Protein AF-A0A0L0F8F7-F1 (afdb_monomer_lite)

Organism: NCBI:txid667725

pLDDT: mean 94.09, std 8.2, range [49.75, 98.44]

InterPro domains:
  IPR011050 Pectin lyase fold/virulence factor [SSF51126] (5-75)

Structure (mmCIF, N/CA/C/O backbone):
data_AF-A0A0L0F8F7-F1
#
_entry.id   AF-A0A0L0F8F7-F1
#
loop_
_atom_site.group_PDB
_atom_site.id
_atom_site.type_symbol
_atom_site.label_atom_id
_atom_site.label_alt_id
_atom_site.label_comp_id
_atom_site.label_asym_id
_at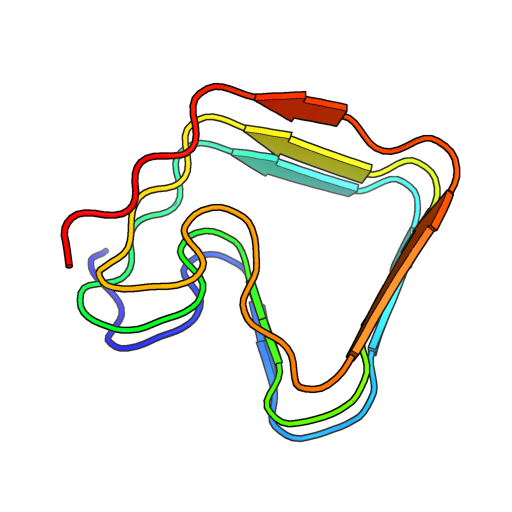om_site.label_entity_id
_atom_site.label_seq_id
_atom_site.pdbx_PDB_ins_code
_atom_site.Cartn_x
_atom_site.Cartn_y
_atom_site.Cartn_z
_atom_site.occupancy
_atom_site.B_iso_or_equiv
_atom_site.auth_seq_id
_atom_site.auth_comp_id
_atom_site.auth_asym_id
_atom_site.auth_atom_id
_atom_site.pdbx_PDB_model_num
ATOM 1 N N . SER A 1 1 ? 3.805 14.270 -9.832 1.00 49.75 1 SER A N 1
ATOM 2 C CA . SER A 1 1 ? 5.154 13.674 -9.854 1.00 49.75 1 SER A CA 1
ATOM 3 C C . SER A 1 1 ? 4.988 12.180 -10.054 1.00 49.75 1 SER A C 1
ATOM 5 O O . SER A 1 1 ? 4.097 11.624 -9.429 1.00 49.75 1 SER A O 1
ATOM 7 N N . GLN A 1 2 ? 5.721 11.557 -10.975 1.00 55.69 2 GLN A N 1
ATOM 8 C CA . GLN A 1 2 ? 5.670 10.109 -11.201 1.00 55.69 2 GLN A CA 1
ATOM 9 C C . GLN A 1 2 ? 6.850 9.514 -10.422 1.00 55.69 2 GLN A C 1
ATOM 11 O O . GLN A 1 2 ? 7.994 9.779 -10.783 1.00 55.69 2 GLN A O 1
ATOM 16 N N . THR A 1 3 ? 6.598 8.819 -9.311 1.00 73.62 3 THR A N 1
ATOM 17 C CA . THR A 1 3 ? 7.659 8.167 -8.520 1.00 73.62 3 THR A CA 1
ATOM 18 C C . THR A 1 3 ? 7.915 6.760 -9.058 1.00 73.62 3 THR A C 1
ATOM 20 O O . THR A 1 3 ? 7.019 6.158 -9.649 1.00 73.62 3 THR A O 1
ATOM 23 N N . CYS A 1 4 ? 9.125 6.213 -8.884 1.00 84.50 4 CYS A N 1
ATOM 24 C CA . CYS A 1 4 ? 9.357 4.804 -9.230 1.00 84.50 4 CYS A CA 1
ATOM 25 C C . CYS A 1 4 ? 8.480 3.884 -8.371 1.00 84.50 4 CYS A C 1
ATOM 27 O O . CYS A 1 4 ? 7.824 3.006 -8.910 1.00 84.50 4 CYS A O 1
ATOM 29 N N . ASN A 1 5 ? 8.407 4.123 -7.062 1.00 89.31 5 ASN A N 1
ATOM 30 C CA . ASN A 1 5 ? 7.567 3.377 -6.127 1.00 89.31 5 ASN A CA 1
ATOM 31 C C . ASN A 1 5 ? 6.981 4.341 -5.093 1.00 89.31 5 ASN A C 1
ATOM 33 O O . ASN A 1 5 ? 7.659 5.307 -4.745 1.00 89.31 5 ASN A O 1
ATOM 37 N N . GLY A 1 6 ? 5.783 4.057 -4.574 1.00 81.69 6 GLY A N 1
ATOM 38 C CA . GLY A 1 6 ? 5.192 4.823 -3.474 1.00 81.69 6 GLY A CA 1
ATOM 39 C C . GLY A 1 6 ? 4.854 6.255 -3.879 1.00 81.69 6 GLY A C 1
ATOM 40 O O . GLY A 1 6 ? 5.705 7.140 -3.817 1.00 81.69 6 GLY A O 1
ATOM 41 N N . GLY A 1 7 ? 3.627 6.520 -4.320 1.00 83.25 7 GLY A N 1
ATOM 42 C CA . GLY A 1 7 ? 3.233 7.889 -4.671 1.00 83.25 7 GLY A CA 1
ATOM 43 C C . GLY A 1 7 ? 2.914 8.774 -3.457 1.00 83.25 7 GLY A C 1
ATOM 44 O O . GLY A 1 7 ? 3.041 9.991 -3.557 1.00 83.25 7 GLY A O 1
ATOM 45 N N . GLY A 1 8 ? 2.563 8.170 -2.316 1.00 87.81 8 GLY A N 1
ATOM 46 C CA . GLY A 1 8 ? 2.368 8.834 -1.023 1.00 87.81 8 GLY A CA 1
ATOM 47 C C . GLY A 1 8 ? 3.395 8.419 0.036 1.00 87.81 8 GLY A C 1
ATOM 48 O O . GLY A 1 8 ? 4.031 9.280 0.637 1.00 87.81 8 GLY A O 1
ATOM 49 N N . ILE A 1 9 ? 3.590 7.111 0.251 1.00 90.25 9 ILE A N 1
ATOM 50 C CA . ILE A 1 9 ? 4.593 6.574 1.194 1.00 90.25 9 ILE A CA 1
ATOM 51 C C . ILE A 1 9 ? 5.536 5.613 0.476 1.00 90.25 9 ILE A C 1
ATOM 53 O O . ILE A 1 9 ? 5.092 4.736 -0.263 1.00 90.25 9 ILE A O 1
ATOM 57 N N . TYR A 1 10 ? 6.831 5.755 0.755 1.00 94.38 10 TYR A N 1
ATOM 58 C CA . TYR A 1 10 ? 7.873 4.791 0.422 1.00 94.38 10 TYR A CA 1
ATOM 59 C C . TYR A 1 10 ? 8.645 4.442 1.696 1.00 94.38 10 TYR A C 1
ATOM 61 O O . TYR A 1 10 ? 9.222 5.326 2.331 1.00 94.38 10 TYR A O 1
ATOM 69 N N . THR A 1 11 ? 8.666 3.167 2.073 1.00 93.81 11 THR A N 1
ATOM 70 C CA . THR A 1 11 ? 9.467 2.679 3.201 1.00 93.81 11 THR A CA 1
ATOM 71 C C . THR A 1 11 ? 9.890 1.227 2.994 1.00 93.81 11 THR A C 1
ATOM 73 O O . THR A 1 11 ? 9.228 0.463 2.296 1.00 93.81 11 THR A O 1
ATOM 76 N N . VAL A 1 12 ? 10.998 0.843 3.623 1.00 96.44 12 VAL A N 1
ATOM 77 C CA . VAL A 1 12 ? 11.512 -0.537 3.631 1.00 96.44 12 VAL A CA 1
ATOM 78 C C . VAL A 1 12 ? 11.270 -1.251 4.968 1.00 96.44 12 VAL A C 1
ATOM 80 O O . VAL A 1 12 ? 11.568 -2.431 5.112 1.00 96.44 12 VAL A O 1
ATOM 83 N N . SER A 1 13 ? 10.707 -0.540 5.947 1.00 97.69 13 SER A N 1
ATOM 84 C CA . SER A 1 13 ? 10.409 -1.044 7.291 1.00 97.69 13 SER A CA 1
ATOM 85 C C . SER A 1 13 ? 8.910 -1.251 7.491 1.00 97.69 13 SER A C 1
ATOM 87 O O . SER A 1 13 ? 8.100 -0.755 6.706 1.00 97.69 13 SER A O 1
ATOM 89 N N . ASN A 1 14 ? 8.540 -1.948 8.571 1.00 97.75 14 ASN A N 1
ATOM 90 C CA . ASN A 1 14 ? 7.138 -2.087 8.966 1.00 97.75 14 ASN A CA 1
ATOM 91 C C . ASN A 1 14 ? 6.494 -0.714 9.176 1.00 97.75 14 ASN A C 1
ATOM 93 O O . ASN A 1 14 ? 7.132 0.204 9.702 1.00 97.75 14 ASN A O 1
ATOM 97 N N . VAL A 1 15 ? 5.223 -0.591 8.800 1.00 96.38 15 VAL A N 1
ATOM 98 C CA . VAL A 1 15 ? 4.462 0.646 8.977 1.00 96.38 15 VAL A CA 1
ATOM 99 C C . VAL A 1 15 ? 3.058 0.362 9.494 1.00 96.38 15 VAL A C 1
ATOM 101 O O . VAL A 1 15 ? 2.385 -0.555 9.027 1.00 96.38 15 VAL A O 1
ATOM 104 N N . SER A 1 16 ? 2.612 1.203 10.422 1.00 97.75 16 SER A N 1
ATOM 105 C CA . SER A 1 16 ? 1.216 1.283 10.844 1.00 97.75 16 SER A CA 1
ATOM 106 C C . SER A 1 16 ? 0.662 2.623 10.377 1.00 97.75 16 SER A C 1
ATOM 108 O O . SER A 1 16 ? 1.237 3.671 10.676 1.00 97.75 16 SER A O 1
ATOM 110 N N . VAL A 1 17 ? -0.429 2.597 9.616 1.00 96.50 17 VAL A N 1
ATOM 111 C CA . VAL A 1 17 ? -1.086 3.803 9.102 1.00 96.50 17 VAL A CA 1
ATOM 112 C C . VAL A 1 17 ? -2.525 3.822 9.579 1.00 96.50 17 VAL A C 1
ATOM 114 O O . VAL A 1 17 ? -3.270 2.869 9.365 1.00 96.50 17 VAL A O 1
ATOM 117 N N . THR A 1 18 ? -2.916 4.922 10.208 1.00 97.88 18 THR A N 1
ATOM 118 C CA . THR A 1 18 ? -4.239 5.073 10.805 1.00 97.88 18 THR A CA 1
ATOM 119 C C . THR A 1 18 ? -4.904 6.349 10.300 1.00 97.88 18 THR A C 1
ATOM 121 O O . THR A 1 18 ? -4.224 7.348 10.048 1.00 97.88 18 THR A O 1
ATOM 124 N N . SER A 1 19 ? -6.224 6.319 10.102 1.00 97.75 19 SER A N 1
ATOM 125 C CA . SER A 1 19 ? -7.047 7.504 9.797 1.00 97.75 19 SER A CA 1
ATOM 126 C C . SER A 1 19 ? -6.497 8.370 8.654 1.00 97.75 19 SER A C 1
ATOM 128 O O . SER A 1 19 ? -6.408 9.593 8.767 1.00 97.75 19 SER A O 1
ATOM 130 N N . SER A 1 20 ? -6.064 7.734 7.562 1.00 97.31 20 SER A N 1
ATOM 131 C CA . SER A 1 20 ? -5.302 8.386 6.487 1.00 97.31 20 SER A CA 1
ATOM 132 C C . SER A 1 20 ? -5.898 8.132 5.106 1.00 97.31 20 SER A C 1
ATOM 134 O O . SER A 1 20 ? -6.447 7.066 4.833 1.00 97.31 20 SER A O 1
ATOM 136 N N . GLN A 1 21 ? -5.735 9.098 4.199 1.00 97.19 21 GLN A N 1
ATOM 137 C CA . GLN A 1 21 ? -6.223 9.001 2.823 1.00 97.19 21 GLN A CA 1
ATOM 138 C C . GLN A 1 21 ? -5.072 9.097 1.821 1.00 97.19 21 GLN A C 1
ATOM 140 O O . GLN A 1 21 ? -4.342 10.086 1.788 1.00 97.19 21 GLN A O 1
ATOM 145 N N . PHE A 1 22 ? -4.965 8.103 0.944 1.00 96.69 22 PHE A N 1
ATOM 146 C CA . PHE A 1 22 ? -4.046 8.084 -0.188 1.00 96.69 22 PHE A CA 1
ATOM 147 C C . PHE A 1 22 ? -4.869 8.085 -1.468 1.00 96.69 22 PHE A C 1
ATOM 149 O O . PHE A 1 22 ? -5.440 7.063 -1.862 1.00 96.69 22 PHE A O 1
ATOM 156 N N . ARG A 1 23 ? -4.963 9.261 -2.098 1.00 97.31 23 ARG A N 1
ATOM 157 C CA . ARG A 1 23 ? -5.825 9.493 -3.258 1.00 97.31 23 ARG A CA 1
ATOM 158 C C . ARG A 1 23 ? -5.040 9.983 -4.467 1.00 97.31 23 ARG A C 1
ATOM 160 O O . ARG A 1 23 ? -4.211 10.875 -4.326 1.00 97.31 23 ARG A O 1
ATOM 167 N N . ASN A 1 24 ? -5.370 9.469 -5.653 1.00 96.50 24 ASN A N 1
ATOM 168 C CA . ASN A 1 24 ? -4.826 9.938 -6.937 1.00 96.50 24 ASN A CA 1
ATOM 169 C C . ASN A 1 24 ? -3.289 9.906 -7.025 1.00 96.50 24 ASN A C 1
ATOM 171 O O . ASN A 1 24 ? -2.684 10.713 -7.735 1.00 96.50 24 ASN A O 1
ATOM 175 N N . ASN A 1 25 ? -2.643 8.984 -6.309 1.00 95.12 25 ASN A N 1
ATOM 176 C CA . ASN A 1 25 ? -1.195 8.839 -6.370 1.00 95.12 25 ASN A CA 1
ATOM 177 C C . ASN A 1 25 ? -0.787 7.945 -7.545 1.00 95.12 25 ASN A C 1
ATOM 179 O O . ASN A 1 25 ? -1.489 6.995 -7.898 1.00 95.12 25 ASN A O 1
ATOM 183 N N . LYS A 1 26 ? 0.364 8.245 -8.158 1.00 94.62 26 LYS A N 1
ATOM 184 C CA . LYS A 1 26 ? 0.865 7.517 -9.327 1.00 94.62 26 LYS A CA 1
ATOM 185 C C . LYS A 1 26 ? 2.330 7.125 -9.164 1.00 94.62 26 LYS A C 1
ATOM 187 O O . LYS A 1 26 ? 3.193 7.998 -9.079 1.00 94.62 26 LYS A O 1
ATOM 192 N N . ALA A 1 27 ? 2.594 5.825 -9.246 1.00 94.69 27 ALA A N 1
ATOM 193 C CA . ALA A 1 27 ? 3.931 5.253 -9.366 1.00 94.69 27 ALA A CA 1
ATOM 194 C C . ALA A 1 27 ? 4.105 4.583 -10.741 1.00 94.69 27 ALA A C 1
ATOM 196 O O . ALA A 1 27 ? 3.141 4.088 -11.324 1.00 9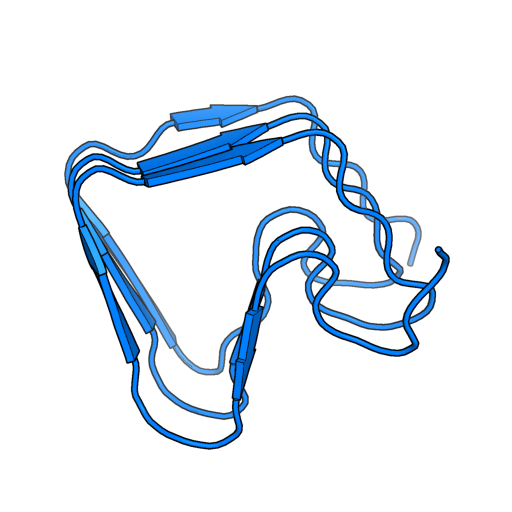4.69 27 ALA A O 1
ATOM 197 N N . SER A 1 28 ? 5.318 4.574 -11.292 1.00 94.00 28 SER A N 1
ATOM 198 C CA . SER A 1 28 ? 5.634 3.818 -12.517 1.00 94.00 28 SER A CA 1
ATOM 199 C C . SER A 1 28 ? 5.967 2.348 -12.240 1.00 94.00 28 SER A C 1
ATOM 201 O O . SER A 1 28 ? 5.872 1.531 -13.150 1.00 94.00 28 SER A O 1
ATOM 203 N N . GLY A 1 29 ? 6.324 2.012 -10.999 1.00 94.94 29 GLY A N 1
ATOM 204 C CA . GLY A 1 29 ? 6.602 0.669 -10.496 1.00 94.94 29 GLY A CA 1
ATOM 205 C C . GLY A 1 29 ? 5.528 0.209 -9.514 1.00 94.94 29 GLY A C 1
ATOM 206 O O . GLY A 1 29 ? 4.435 -0.172 -9.914 1.00 94.94 29 GLY A O 1
ATOM 207 N N . MET A 1 30 ? 5.814 0.193 -8.221 1.00 95.81 30 MET A N 1
ATOM 208 C CA . MET A 1 30 ? 4.968 -0.466 -7.223 1.00 95.81 30 MET A CA 1
ATOM 209 C C . MET A 1 30 ? 4.348 0.519 -6.238 1.00 95.81 30 MET A C 1
ATOM 211 O O . MET A 1 30 ? 4.956 1.530 -5.889 1.00 95.81 30 MET A O 1
ATOM 215 N N . GLY A 1 31 ? 3.157 0.193 -5.738 1.00 95.38 31 GLY A N 1
ATOM 216 C CA . GLY A 1 31 ? 2.589 0.918 -4.608 1.00 95.38 31 GLY A CA 1
ATOM 217 C C . GLY A 1 31 ? 2.139 2.321 -4.988 1.00 95.38 31 GLY A C 1
ATOM 218 O O . GLY A 1 31 ? 2.754 3.297 -4.571 1.00 95.38 31 GLY A O 1
ATOM 219 N N . GLY A 1 32 ? 1.093 2.437 -5.808 1.00 95.25 32 GLY A N 1
ATOM 220 C CA . GLY A 1 32 ? 0.649 3.735 -6.331 1.00 95.25 32 GLY A CA 1
ATOM 221 C C . GLY A 1 32 ? 0.359 4.722 -5.207 1.00 95.25 32 GLY A C 1
ATOM 222 O O . GLY A 1 32 ? 0.881 5.829 -5.246 1.00 95.25 32 GLY A O 1
ATOM 223 N N . GLY A 1 33 ? -0.364 4.296 -4.169 1.00 95.44 33 GLY A N 1
ATOM 224 C CA . GLY A 1 33 ? -0.474 5.017 -2.898 1.00 95.44 33 GLY A CA 1
ATOM 225 C C . GLY A 1 33 ? 0.731 4.776 -1.989 1.00 95.44 33 GLY A C 1
ATOM 226 O O . GLY A 1 33 ? 1.431 5.720 -1.626 1.00 95.44 33 GLY A O 1
ATOM 227 N N . LEU A 1 34 ? 0.996 3.516 -1.636 1.00 95.62 34 LEU A N 1
ATOM 228 C CA . LEU A 1 34 ? 2.078 3.155 -0.714 1.00 95.62 34 LEU A CA 1
ATOM 229 C C . LEU A 1 34 ? 2.931 2.018 -1.247 1.00 95.62 34 LEU A C 1
ATOM 231 O O . LEU A 1 34 ? 2.407 0.983 -1.654 1.00 95.62 34 LEU A O 1
ATOM 235 N N . PHE A 1 35 ? 4.242 2.179 -1.139 1.00 96.94 35 PHE A N 1
ATOM 236 C CA . PHE A 1 35 ? 5.204 1.098 -1.245 1.00 96.94 35 PHE A CA 1
ATOM 237 C C . PHE A 1 35 ? 5.841 0.844 0.121 1.00 96.94 35 PHE A C 1
ATOM 239 O O . PHE A 1 35 ? 6.459 1.736 0.707 1.00 96.94 35 PHE A O 1
ATOM 246 N N . VAL A 1 36 ? 5.690 -0.382 0.605 1.00 97.06 36 VAL A N 1
ATOM 247 C CA . VAL A 1 36 ? 6.261 -0.888 1.850 1.00 97.06 36 VAL A CA 1
ATOM 248 C C . VAL A 1 36 ? 6.999 -2.177 1.495 1.00 97.06 36 VAL A C 1
ATOM 250 O O . VAL A 1 36 ? 6.402 -3.082 0.935 1.00 97.06 36 VAL A O 1
ATOM 253 N N . GLU A 1 37 ? 8.295 -2.302 1.760 1.00 96.44 37 GLU A N 1
ATOM 254 C CA . GLU A 1 37 ? 8.991 -3.575 1.475 1.00 96.44 37 GLU A CA 1
ATOM 255 C C . GLU A 1 37 ? 8.672 -4.657 2.526 1.00 96.44 37 GLU A C 1
ATOM 257 O O . GLU A 1 37 ? 8.709 -5.855 2.243 1.00 96.44 37 GLU A O 1
ATOM 262 N N . ALA A 1 38 ? 8.294 -4.226 3.731 1.00 97.31 38 ALA A N 1
ATOM 263 C CA . ALA A 1 38 ? 7.931 -5.074 4.859 1.00 97.31 38 ALA A CA 1
ATOM 264 C C . ALA A 1 38 ? 6.402 -5.133 5.090 1.00 97.31 38 ALA A C 1
ATOM 266 O O . ALA A 1 38 ? 5.615 -4.984 4.150 1.00 97.31 38 ALA A O 1
ATOM 267 N N . ALA A 1 39 ? 5.973 -5.400 6.328 1.00 97.56 39 ALA A N 1
ATOM 268 C CA . ALA A 1 39 ? 4.560 -5.527 6.674 1.00 97.56 39 ALA A CA 1
ATOM 269 C C . ALA A 1 39 ? 3.881 -4.157 6.835 1.00 97.56 39 ALA A C 1
ATOM 271 O O . ALA A 1 39 ? 4.470 -3.210 7.363 1.00 97.56 39 ALA A O 1
ATOM 272 N N . ALA A 1 40 ? 2.620 -4.075 6.416 1.00 97.00 40 ALA A N 1
ATOM 273 C CA . ALA A 1 40 ? 1.790 -2.889 6.550 1.00 97.00 40 ALA A CA 1
ATOM 274 C C . ALA A 1 40 ? 0.500 -3.203 7.317 1.00 97.00 40 ALA A C 1
ATOM 276 O O . ALA A 1 40 ? -0.259 -4.100 6.944 1.00 97.00 40 ALA A O 1
ATOM 277 N N . GLU A 1 41 ? 0.231 -2.431 8.365 1.00 98.31 41 GLU A N 1
ATOM 278 C CA . GLU A 1 41 ? -1.025 -2.473 9.112 1.00 98.31 41 GLU A CA 1
ATOM 279 C C . GLU A 1 41 ? -1.798 -1.181 8.880 1.00 98.31 41 GLU A C 1
ATOM 281 O O . GLU A 1 41 ? -1.305 -0.090 9.173 1.00 98.31 41 GLU A O 1
ATOM 286 N N . PHE A 1 42 ? -3.014 -1.292 8.356 1.00 97.19 42 PHE A N 1
ATOM 287 C CA . PHE A 1 42 ? -3.855 -0.142 8.067 1.00 97.19 42 PHE A CA 1
ATOM 288 C C . PHE A 1 42 ? -5.163 -0.187 8.854 1.00 97.19 42 PHE A C 1
ATOM 290 O O . PHE A 1 42 ? -5.883 -1.188 8.810 1.00 97.19 42 PHE A O 1
ATOM 297 N N . SER A 1 43 ? -5.501 0.922 9.515 1.00 98.44 43 SER A N 1
ATOM 298 C CA . SER A 1 43 ? -6.805 1.122 10.151 1.00 98.44 43 SER A CA 1
ATOM 299 C C . SER A 1 43 ? -7.459 2.420 9.683 1.00 98.44 43 SER A C 1
ATOM 301 O O . SER A 1 43 ? -6.805 3.459 9.620 1.00 98.44 43 SER A O 1
ATOM 303 N N . ASP A 1 44 ? -8.748 2.379 9.351 1.00 98.44 44 ASP A N 1
ATOM 304 C CA . ASP A 1 44 ? -9.516 3.580 8.983 1.00 98.44 44 ASP A CA 1
ATOM 305 C C . ASP A 1 44 ? -8.882 4.345 7.805 1.00 98.44 44 ASP A C 1
ATOM 307 O O . ASP A 1 44 ? -8.792 5.575 7.803 1.00 98.44 44 ASP A O 1
ATOM 311 N N . VAL A 1 45 ? -8.371 3.606 6.813 1.00 98.12 45 VAL A N 1
ATOM 312 C CA . VAL A 1 45 ? -7.671 4.187 5.660 1.00 98.12 45 VAL A CA 1
ATOM 313 C C . VAL A 1 45 ? -8.502 4.164 4.387 1.00 98.12 45 VAL A C 1
ATOM 315 O O . VAL A 1 45 ? -9.309 3.265 4.143 1.00 98.12 45 VAL A O 1
ATOM 318 N N . GLU A 1 46 ? -8.211 5.109 3.503 1.00 98.19 46 GLU A N 1
ATOM 319 C CA . GLU A 1 46 ? -8.752 5.141 2.150 1.00 98.19 46 GLU A CA 1
ATOM 320 C C . GLU A 1 46 ? -7.622 5.095 1.121 1.00 98.19 46 GLU A C 1
ATOM 322 O O . GLU A 1 46 ? -6.781 5.990 1.060 1.00 98.19 46 GLU A O 1
ATOM 327 N N . LEU A 1 47 ? -7.621 4.066 0.276 1.00 97.75 47 LEU A N 1
ATOM 328 C CA . LEU A 1 47 ? -6.727 3.930 -0.873 1.00 97.75 47 LEU A CA 1
ATOM 329 C C . LEU A 1 47 ? -7.574 4.084 -2.134 1.00 97.75 47 LEU A C 1
ATOM 331 O O . LEU A 1 47 ? -8.238 3.129 -2.546 1.00 97.75 47 LEU A O 1
ATOM 335 N N . ILE A 1 48 ? -7.606 5.282 -2.722 1.00 98.38 48 ILE A N 1
ATOM 336 C CA . ILE A 1 48 ? -8.566 5.604 -3.786 1.00 98.38 48 ILE A CA 1
ATOM 337 C C . ILE A 1 48 ? -7.886 6.157 -5.036 1.00 98.38 48 ILE A C 1
ATOM 339 O O . ILE A 1 48 ? -7.085 7.084 -4.964 1.00 98.38 48 ILE A O 1
ATOM 343 N N . ALA A 1 49 ? -8.264 5.639 -6.205 1.00 97.88 49 ALA A N 1
ATOM 344 C CA . ALA A 1 49 ? -7.819 6.162 -7.501 1.00 97.88 49 ALA A CA 1
ATOM 345 C C . ALA A 1 49 ? -6.287 6.216 -7.669 1.00 97.88 49 ALA A C 1
ATOM 347 O O . ALA A 1 49 ? -5.758 7.067 -8.382 1.00 97.88 49 ALA A O 1
ATOM 348 N N . ASN A 1 50 ? -5.554 5.321 -7.004 1.00 97.25 50 ASN A N 1
ATOM 349 C CA . ASN A 1 50 ? -4.107 5.231 -7.152 1.00 97.25 50 ASN A CA 1
ATOM 350 C C . ASN A 1 50 ? -3.734 4.332 -8.339 1.00 97.25 50 ASN A C 1
ATOM 352 O O . ASN A 1 50 ? -4.470 3.414 -8.704 1.00 97.25 50 ASN A O 1
ATOM 356 N N . VAL A 1 51 ? -2.583 4.595 -8.950 1.00 96.62 51 VAL A N 1
ATOM 357 C CA . VAL A 1 51 ? -2.166 3.995 -10.223 1.00 96.62 51 VAL A CA 1
ATOM 358 C C . VAL A 1 51 ? -0.715 3.522 -10.115 1.00 96.62 51 VAL A C 1
ATOM 360 O O . VAL A 1 51 ? 0.159 4.309 -9.754 1.00 96.62 51 VAL A O 1
ATOM 363 N N . ALA A 1 52 ? -0.440 2.251 -10.420 1.00 96.62 52 ALA A N 1
ATOM 364 C CA . ALA A 1 52 ? 0.925 1.705 -10.453 1.00 96.62 52 ALA A CA 1
ATOM 365 C C . ALA A 1 52 ? 1.048 0.486 -11.372 1.00 96.62 52 ALA A C 1
ATOM 367 O O . ALA A 1 52 ? 0.043 -0.086 -11.770 1.00 96.62 52 ALA A O 1
ATOM 368 N N . LEU A 1 53 ? 2.271 0.041 -11.662 1.00 96.06 53 LEU A N 1
ATOM 369 C CA . LEU A 1 53 ? 2.515 -1.225 -12.358 1.00 96.06 53 LEU A CA 1
ATOM 370 C C . LEU A 1 53 ? 1.958 -2.400 -11.544 1.00 96.06 53 LEU A C 1
ATOM 372 O O . LEU A 1 53 ? 1.246 -3.240 -12.075 1.00 96.06 53 LEU A O 1
ATOM 376 N N . ARG A 1 54 ? 2.240 -2.433 -10.234 1.00 94.81 54 ARG A N 1
ATOM 377 C CA . ARG A 1 54 ? 1.728 -3.441 -9.288 1.00 94.81 54 ARG A CA 1
ATOM 378 C C . ARG A 1 54 ? 1.317 -2.797 -7.968 1.00 94.81 54 ARG A C 1
ATOM 380 O O . ARG A 1 54 ? 1.940 -1.836 -7.525 1.00 94.81 54 ARG A O 1
ATOM 387 N N . GLY A 1 55 ? 0.293 -3.345 -7.312 1.00 94.56 55 GLY A N 1
ATOM 388 C CA . GLY A 1 55 ? -0.155 -2.854 -6.002 1.00 94.56 55 GLY A CA 1
ATOM 389 C C . GLY A 1 55 ? -0.594 -1.389 -6.048 1.00 94.56 55 GLY A C 1
ATOM 390 O O . GLY A 1 55 ? -0.072 -0.552 -5.321 1.00 94.56 55 GLY A O 1
ATOM 391 N N . ALA A 1 56 ? -1.512 -1.051 -6.956 1.00 95.75 56 ALA A N 1
ATOM 392 C CA . ALA A 1 56 ? -1.885 0.333 -7.235 1.00 95.75 56 ALA A CA 1
ATOM 393 C C . ALA A 1 56 ? -2.347 1.113 -5.993 1.00 95.75 56 ALA A C 1
ATO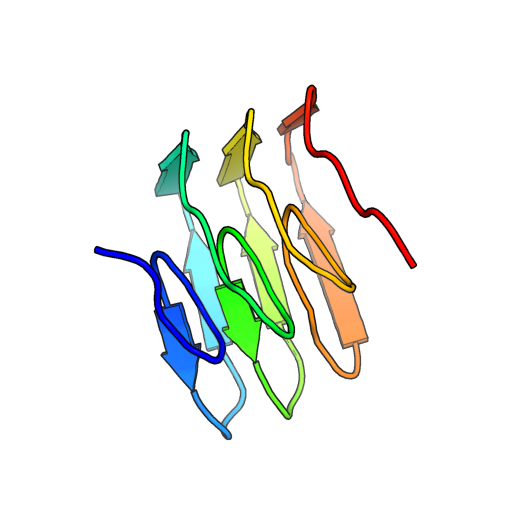M 395 O O . ALA A 1 56 ? -1.915 2.241 -5.810 1.00 95.75 56 ALA A O 1
ATOM 396 N N . GLY A 1 57 ? -3.133 0.509 -5.096 1.00 95.94 57 GLY A N 1
ATOM 397 C CA . GLY A 1 57 ? -3.434 1.108 -3.789 1.00 95.94 57 GLY A CA 1
ATOM 398 C C . GLY A 1 57 ? -2.221 1.070 -2.857 1.00 95.94 57 GLY A C 1
ATOM 399 O O . GLY A 1 57 ? -1.677 2.108 -2.487 1.00 95.94 57 GLY A O 1
ATOM 400 N N . ALA A 1 58 ? -1.777 -0.138 -2.521 1.00 96.25 58 ALA A N 1
ATOM 401 C CA . ALA A 1 58 ? -0.583 -0.381 -1.727 1.00 96.25 58 ALA A CA 1
ATOM 402 C C . ALA A 1 58 ? 0.144 -1.638 -2.223 1.00 96.25 58 ALA A C 1
ATOM 404 O O . ALA A 1 58 ? -0.482 -2.572 -2.731 1.00 96.25 58 ALA A O 1
ATOM 405 N N . TYR A 1 59 ? 1.460 -1.656 -2.049 1.00 96.69 59 TYR A N 1
ATOM 406 C CA . TYR A 1 59 ? 2.322 -2.812 -2.252 1.00 96.69 59 TYR A CA 1
ATOM 407 C C . TYR A 1 59 ? 3.089 -3.071 -0.953 1.00 96.69 59 TYR A C 1
ATOM 409 O O . TYR A 1 59 ? 3.777 -2.166 -0.485 1.00 96.69 59 TYR A O 1
ATOM 417 N N . ALA A 1 60 ? 2.938 -4.267 -0.378 1.00 96.88 60 ALA A N 1
ATOM 418 C CA . ALA A 1 60 ? 3.607 -4.698 0.851 1.00 96.88 60 ALA A CA 1
ATOM 419 C C . ALA A 1 60 ? 3.842 -6.214 0.870 1.00 96.88 60 ALA A C 1
ATOM 421 O O . ALA A 1 60 ? 3.174 -6.940 0.130 1.00 96.88 60 ALA A O 1
ATOM 422 N N . SER A 1 61 ? 4.756 -6.701 1.718 1.00 97.19 61 SER A N 1
ATOM 423 C CA . SER A 1 61 ? 4.978 -8.149 1.882 1.00 97.19 61 SER A CA 1
ATOM 424 C C . SER A 1 61 ? 3.818 -8.837 2.605 1.00 97.19 61 SER A C 1
ATOM 426 O O . SER A 1 61 ? 3.480 -9.981 2.304 1.00 97.19 61 SER A O 1
ATOM 428 N N . ALA A 1 62 ? 3.168 -8.113 3.514 1.00 96.38 62 ALA A N 1
ATOM 429 C CA . ALA A 1 62 ? 1.913 -8.478 4.149 1.00 96.38 62 ALA A CA 1
ATOM 430 C C . ALA A 1 62 ? 1.083 -7.212 4.379 1.00 96.38 62 ALA A C 1
ATOM 432 O O . ALA A 1 62 ? 1.636 -6.157 4.695 1.00 96.38 62 ALA A O 1
ATOM 433 N N . VAL A 1 63 ? -0.238 -7.319 4.234 1.00 94.69 63 VAL A N 1
ATOM 434 C CA . VAL A 1 63 ? -1.171 -6.214 4.483 1.00 94.69 63 VAL A CA 1
ATOM 435 C C . VAL A 1 63 ? -2.264 -6.691 5.432 1.00 94.69 63 VAL A C 1
ATOM 437 O O . VAL A 1 63 ? -2.988 -7.633 5.112 1.00 94.69 63 VAL A O 1
ATOM 440 N N . ALA A 1 64 ? -2.411 -6.013 6.568 1.00 97.31 64 ALA A N 1
ATOM 441 C CA . ALA A 1 64 ? -3.574 -6.129 7.439 1.00 97.31 64 ALA A CA 1
ATOM 442 C C . ALA A 1 64 ? -4.460 -4.889 7.272 1.00 97.31 64 ALA A C 1
ATOM 444 O O . ALA A 1 64 ? -3.970 -3.762 7.306 1.00 97.31 64 ALA A O 1
ATOM 445 N N . LEU A 1 65 ? -5.765 -5.099 7.084 1.00 95.81 65 LEU A N 1
ATOM 446 C CA . LEU A 1 65 ? -6.742 -4.033 6.863 1.00 95.81 65 LEU A CA 1
ATOM 447 C C . LEU A 1 65 ? -7.842 -4.099 7.914 1.00 95.81 65 LEU A C 1
ATOM 449 O O . LEU A 1 65 ? -8.525 -5.114 8.035 1.00 95.81 65 LEU A O 1
ATOM 453 N N . THR A 1 66 ? -8.070 -2.986 8.598 1.00 98.31 66 THR A N 1
ATOM 454 C CA . THR A 1 66 ? -9.234 -2.776 9.461 1.00 98.31 66 THR A CA 1
ATOM 455 C C . THR A 1 66 ? -9.965 -1.526 8.994 1.00 98.31 66 THR A C 1
ATOM 457 O O . THR A 1 66 ? -9.351 -0.475 8.846 1.00 98.31 66 THR A O 1
ATOM 460 N N . ASN A 1 67 ? -11.270 -1.631 8.738 1.00 98.06 67 ASN A N 1
ATOM 461 C CA . ASN A 1 67 ? -12.101 -0.502 8.299 1.00 98.06 67 ASN A CA 1
ATOM 462 C C . ASN A 1 67 ? -11.490 0.307 7.130 1.00 98.06 67 ASN A C 1
ATOM 464 O O . ASN A 1 67 ? -11.378 1.529 7.182 1.00 98.06 67 ASN A O 1
ATOM 468 N N . ALA A 1 68 ? -11.026 -0.388 6.089 1.00 97.06 68 ALA A N 1
ATOM 469 C CA . ALA A 1 68 ? -10.360 0.239 4.952 1.00 97.06 68 ALA A CA 1
ATOM 470 C C . ALA A 1 68 ? -11.277 0.308 3.725 1.00 97.06 68 ALA A C 1
ATOM 472 O O . ALA A 1 68 ? -11.943 -0.670 3.381 1.00 97.06 68 ALA A O 1
ATOM 473 N N . THR A 1 69 ? -11.240 1.432 3.010 1.00 98.00 69 THR A N 1
ATOM 474 C CA . THR A 1 69 ? -11.851 1.560 1.681 1.00 98.00 69 THR A CA 1
ATOM 475 C C . THR A 1 69 ? -10.773 1.494 0.609 1.00 98.00 69 THR A C 1
ATOM 477 O O . THR A 1 69 ? -9.874 2.331 0.563 1.00 98.00 69 THR A O 1
ATOM 480 N N . ILE A 1 70 ? -10.885 0.521 -0.296 1.00 96.75 70 ILE A N 1
ATOM 481 C CA . ILE A 1 70 ? -9.995 0.369 -1.451 1.00 96.75 70 ILE A CA 1
ATOM 482 C C . ILE A 1 70 ? -10.851 0.449 -2.711 1.00 96.75 70 ILE A C 1
ATOM 484 O O . ILE A 1 70 ? -11.618 -0.467 -2.997 1.00 96.75 70 ILE A O 1
ATOM 488 N N . SER A 1 71 ? -10.747 1.542 -3.467 1.00 98.19 71 SER A N 1
ATOM 489 C CA . SER A 1 71 ? -11.590 1.749 -4.652 1.00 98.19 71 SER A CA 1
ATOM 490 C C . SER A 1 71 ? -10.859 2.464 -5.786 1.00 98.19 71 SER A C 1
ATOM 492 O O . SER A 1 71 ? -9.931 3.236 -5.572 1.00 98.19 71 SER A O 1
ATOM 494 N N . TYR A 1 72 ? -11.258 2.181 -7.028 1.00 98.12 72 TYR A N 1
ATOM 495 C CA . TYR A 1 72 ? -10.735 2.826 -8.243 1.00 98.12 72 TYR A CA 1
ATOM 496 C C . TYR A 1 72 ? -9.211 2.747 -8.456 1.00 98.12 72 TYR A C 1
ATOM 498 O O . TYR A 1 72 ? -8.674 3.486 -9.275 1.00 98.12 72 TYR A O 1
ATOM 506 N N . ASN A 1 73 ? -8.495 1.866 -7.752 1.00 97.25 73 ASN A N 1
ATOM 507 C CA . ASN A 1 73 ? -7.059 1.700 -7.966 1.00 97.25 73 ASN A CA 1
ATOM 508 C C . ASN A 1 73 ? -6.801 0.856 -9.221 1.00 97.25 73 ASN A C 1
ATOM 510 O O . ASN A 1 73 ? -7.431 -0.185 -9.4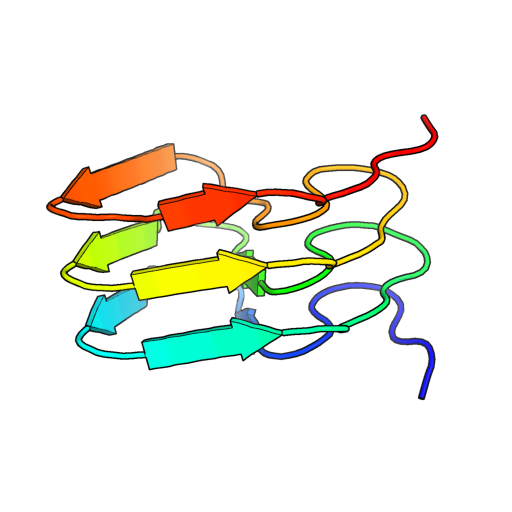00 1.00 97.25 73 ASN A O 1
ATOM 514 N N . VAL A 1 74 ? -5.857 1.278 -10.063 1.00 97.62 74 VAL A N 1
ATOM 515 C CA . VAL A 1 74 ? -5.570 0.634 -11.353 1.00 97.62 74 VAL A CA 1
ATOM 516 C C . VAL A 1 74 ? -4.129 0.143 -11.394 1.00 97.62 74 VAL A C 1
ATOM 518 O O . VAL A 1 74 ? -3.19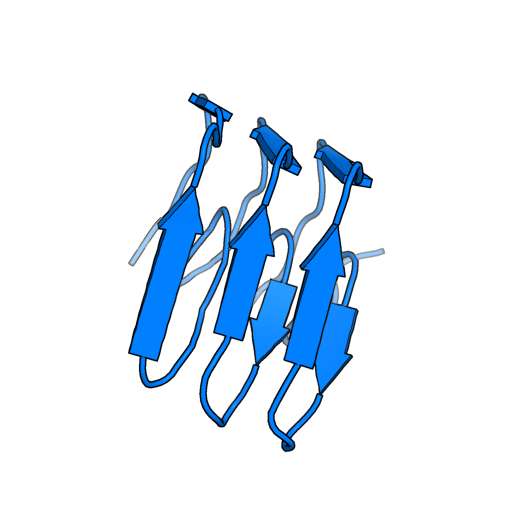2 0.945 -11.418 1.00 97.62 74 VAL A O 1
ATOM 521 N N . ALA A 1 75 ? -3.966 -1.182 -11.413 1.00 95.88 75 ALA A N 1
ATOM 522 C CA . ALA A 1 75 ? -2.713 -1.836 -11.770 1.00 95.88 75 ALA A CA 1
ATOM 523 C C . ALA A 1 75 ? -2.729 -2.206 -13.260 1.00 95.88 75 ALA A C 1
ATOM 525 O O . ALA A 1 75 ? -3.781 -2.568 -13.783 1.00 95.88 75 ALA A O 1
ATOM 526 N N . PHE A 1 76 ? -1.593 -2.086 -13.945 1.00 91.62 76 PHE A N 1
ATOM 527 C CA . PHE A 1 76 ? -1.495 -2.306 -15.397 1.00 91.62 76 PHE A CA 1
ATOM 528 C C . PHE A 1 76 ? -0.352 -3.256 -15.789 1.00 91.62 76 PHE A C 1
ATOM 530 O O . PHE A 1 76 ? 0.224 -3.121 -16.868 1.00 91.62 76 PHE A O 1
ATOM 537 N N . LEU A 1 77 ? -0.041 -4.222 -14.917 1.00 76.00 77 LEU A N 1
ATOM 538 C CA . LEU A 1 77 ? 0.854 -5.351 -15.186 1.00 76.00 77 LEU A CA 1
ATOM 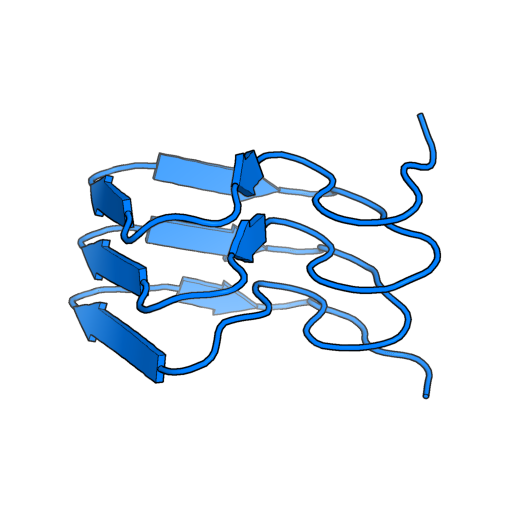539 C C . LEU A 1 77 ? 0.250 -6.674 -14.712 1.00 76.00 77 LEU A C 1
ATOM 541 O O . LEU A 1 77 ? -0.556 -6.634 -13.754 1.00 76.00 77 LEU A O 1
#

Sequence (77 aa):
SQTCNGGGIYTVSNVSVTSSQFRNNKASGMGGGLFVEAAAEFSDVELIANVALRGAGAYASAVALTNATISYNVAFL

Foldseek 3Di:
DAAQEAQAEEEADEDEEELEEQEQAHYAAFASHEEYAEEYEYANYEQYLAEYQYHRSGDHPYYHYHNYHYYNGDHDD

Radius of gyration: 10.63 Å; chains: 1; bounding box: 24×22×26 Å

Secondary structure (DSSP, 8-state):
--EEE-SSEEESS-EEEES-EEES-BEEEE-SSEEESSEEEEES-EEES-EESB-SSEE-SEEEEES-EEES-EE--